Protein AF-A0A8J7RKN5-F1 (afdb_monomer_lite)

Structure (mmCIF, N/CA/C/O backbone):
data_AF-A0A8J7RKN5-F1
#
_entry.id   AF-A0A8J7RKN5-F1
#
loop_
_atom_site.group_PDB
_atom_site.id
_atom_site.type_symbol
_atom_site.label_atom_id
_atom_site.label_alt_id
_atom_site.label_comp_id
_atom_site.label_asym_id
_atom_site.label_entity_id
_atom_site.label_seq_id
_atom_site.pdbx_PDB_ins_code
_atom_site.Cartn_x
_atom_site.Cartn_y
_atom_site.Cartn_z
_atom_site.occupancy
_atom_site.B_iso_or_equiv
_atom_site.auth_seq_id
_atom_site.auth_comp_id
_atom_site.auth_as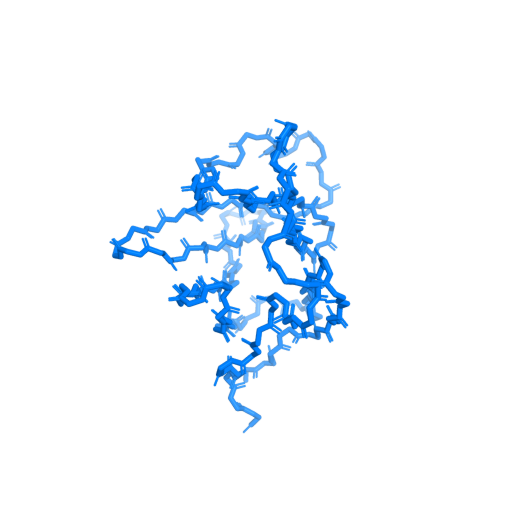ym_id
_atom_site.auth_atom_id
_atom_site.pdbx_PDB_model_num
ATOM 1 N N . MET A 1 1 ? 6.785 -14.386 -12.740 1.00 59.72 1 MET A N 1
ATOM 2 C CA . MET A 1 1 ? 6.418 -13.083 -12.143 1.00 59.72 1 MET A CA 1
ATOM 3 C C . MET A 1 1 ? 6.903 -13.120 -10.704 1.00 59.72 1 MET A C 1
ATOM 5 O O . MET A 1 1 ? 6.456 -14.001 -9.996 1.00 59.72 1 MET A O 1
ATOM 9 N N . HIS A 1 2 ? 7.849 -12.274 -10.278 1.00 63.09 2 HIS A N 1
ATOM 10 C CA . HIS A 1 2 ? 8.313 -12.317 -8.881 1.00 63.09 2 HIS A CA 1
ATOM 11 C C . HIS A 1 2 ? 7.385 -11.475 -7.992 1.00 63.09 2 HIS A C 1
ATOM 13 O O . HIS A 1 2 ? 7.213 -10.287 -8.291 1.00 63.09 2 HIS A O 1
ATOM 19 N N . PRO A 1 3 ? 6.765 -12.050 -6.943 1.00 67.81 3 PRO A N 1
ATOM 20 C CA . PRO A 1 3 ? 6.014 -11.265 -5.970 1.00 67.81 3 PRO A CA 1
ATOM 21 C C . PRO A 1 3 ? 6.955 -10.297 -5.231 1.00 67.81 3 PRO A C 1
ATOM 23 O O . PRO A 1 3 ? 8.158 -10.563 -5.144 1.00 67.81 3 PRO A O 1
ATOM 26 N N . PRO A 1 4 ? 6.449 -9.169 -4.697 1.00 81.12 4 PRO A N 1
ATOM 27 C CA . PRO A 1 4 ? 7.256 -8.351 -3.805 1.00 81.12 4 PRO A CA 1
ATOM 28 C C . PRO A 1 4 ? 7.662 -9.158 -2.572 1.00 81.12 4 PRO A C 1
ATOM 30 O O . PRO A 1 4 ? 6.857 -9.906 -2.005 1.00 81.12 4 PRO A O 1
ATOM 33 N N . GLU A 1 5 ? 8.885 -8.934 -2.104 1.00 87.44 5 GLU A N 1
ATOM 34 C CA . GLU A 1 5 ? 9.225 -9.272 -0.729 1.00 87.44 5 GLU A CA 1
ATOM 35 C C . GLU A 1 5 ? 8.331 -8.461 0.207 1.00 87.44 5 GLU A C 1
ATOM 37 O O . GLU A 1 5 ? 8.031 -7.291 -0.061 1.00 87.44 5 GLU A O 1
ATOM 42 N N . HIS A 1 6 ? 7.892 -9.085 1.298 1.00 89.25 6 HIS A N 1
ATOM 43 C CA . HIS A 1 6 ? 7.023 -8.428 2.258 1.00 89.25 6 HIS A CA 1
ATOM 44 C C . HIS A 1 6 ? 7.454 -8.680 3.700 1.00 89.25 6 HIS A C 1
ATOM 46 O O . HIS A 1 6 ? 7.833 -9.784 4.077 1.00 89.25 6 HIS A O 1
ATOM 52 N N . GLU A 1 7 ? 7.349 -7.633 4.513 1.00 90.88 7 GLU A N 1
ATOM 53 C CA . GLU A 1 7 ? 7.568 -7.667 5.959 1.00 90.88 7 GLU A CA 1
ATOM 54 C C . GLU A 1 7 ? 6.300 -7.155 6.642 1.00 90.88 7 GLU A C 1
ATOM 56 O O . GLU A 1 7 ? 5.797 -6.080 6.298 1.00 90.88 7 GLU A O 1
ATOM 61 N N . ILE A 1 8 ? 5.781 -7.915 7.608 1.00 88.00 8 ILE A N 1
ATOM 62 C CA . ILE A 1 8 ? 4.593 -7.543 8.383 1.00 88.00 8 ILE A CA 1
ATOM 63 C C . ILE A 1 8 ? 4.963 -7.420 9.854 1.00 88.00 8 ILE A C 1
ATOM 65 O O . ILE A 1 8 ? 5.462 -8.362 10.468 1.00 88.00 8 ILE A O 1
ATOM 69 N N . THR A 1 9 ? 4.645 -6.265 10.428 1.00 85.94 9 THR A N 1
ATOM 70 C CA . THR A 1 9 ? 4.587 -6.047 11.875 1.00 85.94 9 THR A CA 1
ATOM 71 C C . THR A 1 9 ? 3.130 -5.849 12.302 1.00 85.94 9 THR A C 1
ATOM 73 O O . THR A 1 9 ? 2.198 -5.947 11.501 1.00 85.94 9 THR A O 1
ATOM 76 N N . LYS A 1 10 ? 2.901 -5.560 13.589 1.00 82.19 10 LYS A N 1
ATOM 77 C CA . LYS A 1 10 ? 1.555 -5.290 14.121 1.00 82.19 10 LYS A CA 1
ATOM 78 C C . LYS A 1 10 ? 0.856 -4.125 13.402 1.00 82.19 10 LYS A C 1
ATOM 80 O O . LYS A 1 10 ? -0.361 -4.149 13.241 1.00 82.19 10 LYS A O 1
ATOM 85 N N . ASP A 1 11 ? 1.624 -3.120 13.003 1.00 87.00 11 ASP A N 1
ATOM 86 C CA . ASP A 1 11 ? 1.180 -1.795 12.569 1.00 87.00 11 ASP A CA 1
ATOM 87 C C . ASP A 1 11 ? 1.661 -1.408 11.164 1.00 87.00 11 ASP A C 1
ATOM 89 O O . ASP A 1 11 ? 1.234 -0.385 10.629 1.00 87.00 11 ASP A O 1
ATOM 93 N N . LYS A 1 12 ? 2.514 -2.220 10.536 1.00 90.75 12 LYS A N 1
ATOM 94 C CA . LYS A 1 12 ? 3.150 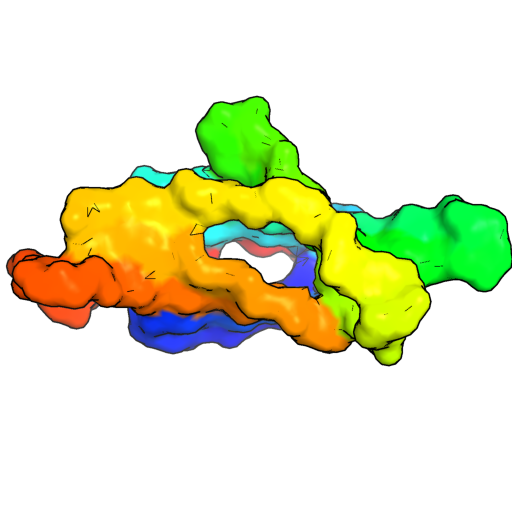-1.899 9.257 1.00 90.75 12 LYS A CA 1
ATOM 95 C C . LYS A 1 12 ? 3.185 -3.119 8.338 1.00 90.75 12 LYS A C 1
ATOM 97 O O . LYS A 1 12 ? 3.478 -4.230 8.769 1.00 90.75 12 LYS A O 1
ATOM 102 N N . LEU A 1 13 ? 2.959 -2.875 7.053 1.00 93.25 13 LEU A N 1
ATOM 103 C CA . LEU A 1 13 ? 3.256 -3.787 5.952 1.00 93.25 13 LEU A CA 1
ATOM 104 C C . LEU A 1 13 ? 4.225 -3.079 5.001 1.00 93.25 13 LEU A C 1
ATOM 106 O O . LEU A 1 13 ? 3.924 -1.997 4.495 1.00 93.25 13 LEU A O 1
ATOM 110 N N . VAL A 1 14 ? 5.385 -3.679 4.759 1.00 92.50 14 VAL A N 1
ATOM 111 C CA . VAL A 1 14 ? 6.365 -3.192 3.782 1.00 92.50 14 VAL A CA 1
ATOM 112 C C . VAL A 1 14 ? 6.340 -4.116 2.580 1.00 92.50 14 VAL A C 1
ATOM 114 O O . VAL A 1 14 ? 6.404 -5.327 2.754 1.00 92.50 14 VAL A O 1
ATOM 117 N N . LEU A 1 15 ? 6.255 -3.544 1.382 1.00 91.00 15 LEU A N 1
ATOM 118 C CA . LEU A 1 15 ? 6.400 -4.247 0.110 1.00 91.00 15 LEU A CA 1
ATOM 119 C C . LEU A 1 15 ? 7.649 -3.731 -0.599 1.00 91.00 15 LEU A C 1
ATOM 121 O O . LEU A 1 15 ? 7.793 -2.517 -0.761 1.00 91.00 15 LEU A O 1
ATOM 125 N N . THR A 1 16 ? 8.518 -4.639 -1.036 1.00 88.75 16 THR A N 1
ATOM 126 C CA . THR A 1 16 ? 9.768 -4.320 -1.735 1.00 88.75 16 THR A CA 1
ATOM 127 C C . THR A 1 16 ? 9.850 -5.101 -3.039 1.00 88.75 16 THR A C 1
ATOM 129 O O . THR A 1 16 ? 9.696 -6.320 -3.060 1.00 88.75 16 THR A O 1
ATOM 132 N N . TRP A 1 17 ? 10.109 -4.398 -4.140 1.00 84.69 17 TRP A N 1
ATOM 133 C CA . TRP A 1 17 ? 10.219 -4.995 -5.468 1.00 84.69 17 TRP A CA 1
ATOM 134 C C . TRP A 1 17 ? 11.675 -5.099 -5.910 1.00 84.69 17 TRP A C 1
ATOM 136 O O . TRP A 1 17 ? 12.395 -4.101 -5.995 1.00 84.69 17 TRP A O 1
ATOM 146 N N . HIS A 1 18 ? 12.086 -6.313 -6.271 1.00 76.88 18 HIS A N 1
ATOM 147 C CA . HIS A 1 18 ? 13.418 -6.600 -6.798 1.00 76.88 18 HIS A CA 1
ATOM 148 C C . HIS A 1 18 ? 13.346 -6.878 -8.300 1.00 76.88 18 HIS A C 1
ATOM 150 O O . HIS A 1 18 ? 12.439 -7.552 -8.778 1.00 76.88 18 HIS A O 1
ATOM 156 N N . GLY A 1 19 ? 14.303 -6.341 -9.062 1.00 65.06 19 GLY A N 1
ATOM 157 C CA . GLY A 1 19 ? 14.404 -6.560 -10.510 1.00 65.06 19 GLY A CA 1
ATOM 158 C C . GLY A 1 19 ? 14.361 -5.293 -11.368 1.00 65.06 19 GLY A C 1
ATOM 159 O O . GLY A 1 19 ? 14.214 -4.168 -10.876 1.00 65.06 19 GLY A O 1
ATOM 160 N N . LYS A 1 20 ? 14.563 -5.489 -12.675 1.00 57.06 20 LYS A N 1
ATOM 161 C CA . LYS A 1 20 ? 14.394 -4.491 -13.738 1.00 57.06 20 LYS A CA 1
ATOM 162 C C . LYS A 1 20 ? 13.201 -4.920 -14.596 1.00 57.06 20 LYS A C 1
ATOM 164 O O . LYS A 1 20 ? 13.114 -6.090 -14.949 1.00 57.06 20 LYS A O 1
ATOM 169 N N . GLY A 1 21 ? 12.337 -3.983 -14.970 1.00 56.16 21 GLY A N 1
ATOM 170 C CA . GLY A 1 21 ? 11.492 -4.161 -16.153 1.00 56.16 21 GLY A CA 1
ATOM 171 C C . GLY A 1 21 ? 10.140 -4.824 -15.925 1.00 56.16 21 GLY A C 1
ATOM 172 O O . GLY A 1 21 ? 9.150 -4.120 -15.920 1.00 56.16 21 GLY A O 1
ATOM 173 N N . ASP A 1 22 ? 10.028 -6.143 -15.787 1.00 49.66 22 ASP A N 1
ATOM 174 C CA . ASP A 1 22 ? 8.942 -6.772 -16.570 1.00 49.66 22 ASP A CA 1
ATOM 175 C C . ASP A 1 22 ? 7.896 -7.609 -15.829 1.00 49.66 22 ASP A C 1
ATOM 177 O O . ASP A 1 22 ? 7.340 -8.532 -16.414 1.00 49.66 22 ASP A O 1
ATOM 181 N N . ASN A 1 23 ? 7.554 -7.328 -14.570 1.00 55.06 23 ASN A N 1
ATOM 182 C CA . ASN A 1 23 ? 6.516 -8.131 -13.913 1.00 55.06 23 ASN A CA 1
ATOM 183 C C . ASN A 1 23 ? 5.498 -7.298 -13.135 1.00 55.06 23 ASN A C 1
ATOM 185 O O . ASN A 1 23 ? 5.808 -6.723 -12.091 1.00 55.06 23 ASN A O 1
ATOM 189 N N . LEU A 1 24 ? 4.266 -7.293 -13.664 1.00 59.84 24 LEU A N 1
ATOM 190 C CA . LEU A 1 24 ? 3.050 -6.813 -13.013 1.00 59.84 24 LEU A CA 1
ATOM 191 C C . LEU A 1 24 ? 2.761 -7.663 -11.771 1.00 59.84 24 LEU A C 1
ATOM 193 O O . LEU A 1 24 ? 1.940 -8.568 -11.827 1.00 59.84 24 LEU A O 1
ATOM 197 N N . SER A 1 25 ? 3.480 -7.446 -10.672 1.00 71.12 25 SER A N 1
ATOM 198 C CA . SER A 1 25 ? 3.205 -8.191 -9.446 1.00 71.12 25 SER A CA 1
ATOM 199 C C . SER A 1 25 ? 1.975 -7.611 -8.762 1.00 71.12 25 SER A C 1
ATOM 201 O O . SER A 1 25 ? 1.904 -6.419 -8.456 1.00 71.12 25 SER A O 1
ATOM 203 N N . ASP A 1 26 ? 1.000 -8.478 -8.535 1.00 82.19 26 ASP A N 1
ATOM 204 C CA . ASP A 1 26 ? -0.132 -8.191 -7.672 1.00 82.19 26 ASP A CA 1
ATOM 205 C C . ASP A 1 26 ? 0.232 -8.561 -6.225 1.00 82.19 26 ASP A C 1
ATOM 207 O O . ASP A 1 26 ? 1.142 -9.335 -5.966 1.00 82.19 26 ASP A O 1
ATOM 211 N N . PHE A 1 27 ? -0.446 -7.996 -5.242 1.00 89.44 27 PHE A N 1
ATOM 212 C CA . PHE A 1 27 ? -0.322 -8.377 -3.841 1.00 89.44 27 PHE A CA 1
ATOM 213 C C . PHE A 1 27 ? -1.637 -8.038 -3.162 1.00 89.44 27 PHE A C 1
ATOM 215 O O . PHE A 1 27 ? -2.105 -6.905 -3.258 1.00 89.44 27 PHE A O 1
ATOM 222 N N . ILE A 1 28 ? -2.271 -9.005 -2.506 1.00 91.94 28 ILE A N 1
ATOM 223 C CA . ILE A 1 28 ? -3.574 -8.798 -1.871 1.00 91.94 28 ILE A CA 1
ATOM 224 C C . ILE A 1 28 ? -3.435 -9.027 -0.376 1.00 91.94 28 ILE A C 1
ATOM 226 O O . ILE A 1 28 ? -3.035 -10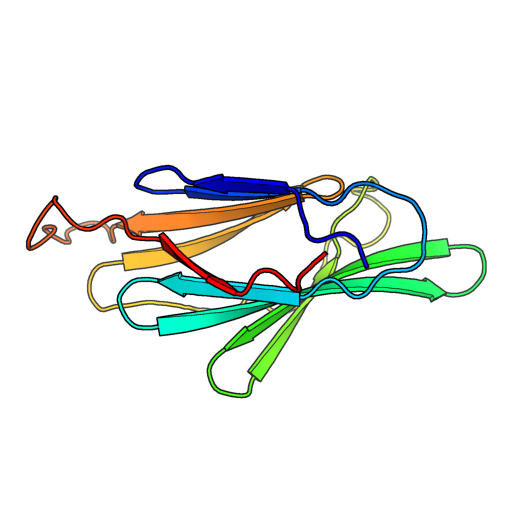.107 0.066 1.00 91.94 28 ILE A O 1
ATOM 230 N N . PHE A 1 29 ? -3.834 -8.023 0.398 1.00 92.50 29 PHE A N 1
ATOM 231 C CA . PHE A 1 29 ? -3.918 -8.114 1.846 1.00 92.50 29 PHE A CA 1
ATOM 232 C C . PHE A 1 29 ? -5.296 -7.697 2.350 1.00 92.50 29 PHE A C 1
ATOM 234 O O . PHE A 1 29 ? -6.023 -6.925 1.724 1.00 92.50 29 PHE A O 1
ATOM 241 N N . GLU A 1 30 ? -5.648 -8.221 3.513 1.00 92.25 30 GLU A N 1
ATOM 242 C CA . GLU A 1 30 ? -6.762 -7.762 4.315 1.00 92.25 30 GLU A CA 1
ATOM 243 C C . GLU A 1 30 ? -6.244 -6.812 5.396 1.00 92.25 30 GLU A C 1
ATOM 245 O O . GLU A 1 30 ? -5.264 -7.109 6.081 1.00 92.25 30 GLU A O 1
ATOM 250 N N . TRP A 1 31 ? -6.923 -5.679 5.557 1.00 92.62 31 TRP A N 1
ATOM 251 C CA . TRP A 1 31 ? -6.727 -4.750 6.659 1.00 92.62 31 TRP A CA 1
ATOM 252 C C . TRP A 1 31 ? -8.049 -4.463 7.361 1.00 92.62 31 TRP A C 1
ATOM 254 O O . TRP A 1 31 ? -8.954 -3.867 6.772 1.00 92.62 31 TRP A O 1
ATOM 264 N N . ARG A 1 32 ? -8.175 -4.887 8.626 1.00 88.50 32 ARG A N 1
ATOM 265 C CA . ARG A 1 32 ? -9.377 -4.678 9.464 1.00 88.50 32 ARG A CA 1
ATOM 266 C C . ARG A 1 32 ? -10.687 -5.036 8.732 1.00 88.50 32 ARG A C 1
ATOM 268 O O . ARG A 1 32 ? -11.627 -4.236 8.701 1.00 88.50 32 ARG A O 1
ATOM 275 N N . GLY A 1 33 ? -10.723 -6.212 8.095 1.00 88.06 33 GLY A N 1
ATOM 276 C CA . GLY A 1 33 ? -11.868 -6.703 7.317 1.00 88.06 33 GLY A CA 1
ATOM 277 C C . GLY A 1 33 ? -12.048 -6.053 5.939 1.00 88.06 33 GLY A C 1
ATOM 278 O O . GLY A 1 33 ? -13.103 -6.194 5.322 1.00 88.06 33 GLY A O 1
ATOM 279 N N . LYS A 1 34 ? -11.064 -5.290 5.449 1.00 90.44 34 LYS A N 1
ATOM 280 C CA . LYS A 1 34 ? -11.076 -4.679 4.113 1.00 90.44 34 LYS A CA 1
ATOM 281 C C . LYS A 1 34 ? -10.027 -5.329 3.226 1.00 90.44 34 LYS A C 1
ATOM 283 O O . LYS A 1 34 ? -8.849 -5.281 3.551 1.00 90.44 34 LYS A O 1
ATOM 288 N N . LEU A 1 35 ? -10.445 -5.859 2.082 1.00 92.50 35 LEU A N 1
ATOM 289 C CA . LEU A 1 35 ? -9.531 -6.375 1.066 1.00 92.50 35 LEU A CA 1
ATOM 290 C C . LEU A 1 35 ? -8.957 -5.239 0.221 1.00 92.50 35 LEU A C 1
ATOM 292 O O . LEU A 1 35 ? -9.696 -4.379 -0.267 1.00 92.50 35 LEU A O 1
ATOM 296 N N . ILE A 1 36 ? -7.638 -5.248 0.061 1.00 94.25 36 ILE A N 1
ATOM 297 C CA . ILE A 1 36 ? -6.873 -4.247 -0.673 1.00 94.25 36 ILE A CA 1
ATOM 298 C C . ILE A 1 36 ? -5.907 -4.988 -1.592 1.00 94.25 36 ILE A C 1
ATOM 300 O O . ILE A 1 36 ? -5.166 -5.865 -1.153 1.00 94.25 36 ILE A O 1
ATOM 304 N N . GLN A 1 37 ? -5.920 -4.623 -2.871 1.00 92.56 37 GLN A N 1
ATOM 305 C CA . GLN A 1 37 ? -4.980 -5.137 -3.859 1.00 92.56 37 GLN A CA 1
ATOM 306 C C . GLN A 1 37 ? -3.971 -4.045 -4.201 1.00 92.56 37 GLN A C 1
ATOM 308 O O . GLN A 1 37 ? -4.329 -2.892 -4.425 1.00 92.56 37 GLN A O 1
ATOM 313 N N . VAL A 1 38 ? -2.705 -4.418 -4.249 1.00 91.50 38 VAL A N 1
ATOM 314 C CA . VAL A 1 38 ? -1.583 -3.583 -4.654 1.00 91.50 38 VAL A CA 1
ATOM 315 C C . VAL A 1 38 ? -1.020 -4.191 -5.921 1.00 91.50 38 VAL A C 1
ATOM 317 O O . VAL A 1 38 ? -0.781 -5.390 -5.970 1.00 91.50 38 VAL A O 1
ATOM 320 N N . LYS A 1 39 ? -0.836 -3.379 -6.952 1.00 88.19 39 LYS A N 1
ATOM 321 C CA . LYS A 1 39 ? -0.214 -3.787 -8.207 1.00 88.19 39 LYS A CA 1
ATOM 322 C C . LYS A 1 39 ? 1.029 -2.965 -8.428 1.00 88.19 39 LYS A C 1
ATOM 324 O O . LYS A 1 39 ? 0.991 -1.753 -8.238 1.00 88.19 39 LYS A O 1
ATOM 329 N N . TYR A 1 40 ? 2.092 -3.597 -8.874 1.00 86.50 40 TYR A N 1
ATOM 330 C CA . TYR A 1 40 ? 3.280 -2.914 -9.348 1.00 86.50 40 TYR A CA 1
ATOM 331 C C . TYR A 1 40 ? 3.330 -2.958 -10.866 1.00 86.50 40 TYR A C 1
ATOM 333 O O . TYR A 1 40 ? 2.921 -3.943 -11.466 1.00 86.50 40 TYR A O 1
ATOM 341 N N . GLY A 1 41 ? 3.831 -1.905 -11.497 1.00 81.06 41 GLY A N 1
ATOM 342 C CA . GLY A 1 41 ? 4.023 -1.870 -12.938 1.00 81.06 41 GLY A CA 1
ATOM 343 C C . GLY A 1 41 ? 5.130 -0.909 -13.328 1.00 81.06 41 GLY A C 1
ATOM 344 O O . GLY A 1 41 ? 5.308 0.137 -12.702 1.00 81.06 41 GLY A O 1
ATOM 345 N N . VAL A 1 42 ? 5.856 -1.255 -14.385 1.00 79.56 42 VAL A N 1
ATOM 346 C CA . VAL A 1 42 ? 6.881 -0.401 -14.983 1.00 79.56 42 VAL A CA 1
ATOM 347 C C . VAL A 1 42 ? 6.350 0.102 -16.315 1.00 79.56 42 VAL A C 1
ATOM 349 O O . VAL A 1 42 ? 6.012 -0.683 -17.194 1.00 79.56 42 VAL A O 1
ATOM 352 N N . ASN A 1 43 ? 6.278 1.420 -16.462 1.00 71.81 43 ASN A N 1
ATOM 353 C CA . ASN A 1 43 ? 5.906 2.063 -17.713 1.00 71.81 43 ASN A CA 1
ATOM 354 C C . ASN A 1 43 ? 7.157 2.672 -18.344 1.00 71.81 43 ASN A C 1
ATOM 356 O O . ASN A 1 43 ? 7.758 3.597 -17.790 1.00 71.81 43 ASN A O 1
ATOM 360 N N . ALA A 1 44 ? 7.551 2.158 -19.507 1.00 67.56 44 ALA A N 1
ATOM 361 C CA . ALA A 1 44 ? 8.564 2.787 -20.341 1.00 67.56 44 ALA A CA 1
ATOM 362 C C . ALA A 1 44 ? 7.903 3.909 -21.159 1.00 67.56 44 ALA A C 1
ATOM 364 O O . ALA A 1 44 ? 7.101 3.650 -22.053 1.00 67.56 44 ALA A O 1
ATOM 365 N N . LEU A 1 45 ? 8.220 5.163 -20.837 1.00 62.69 45 LEU A N 1
ATOM 366 C CA . LEU A 1 45 ? 7.796 6.339 -21.596 1.00 62.69 45 LEU A CA 1
ATOM 367 C C . LEU A 1 45 ? 9.045 6.979 -22.203 1.00 62.69 45 LEU A C 1
ATOM 369 O O . LEU A 1 45 ? 9.809 7.660 -21.515 1.00 62.69 45 LEU A O 1
ATOM 373 N N . TYR A 1 46 ? 9.263 6.750 -23.502 1.00 57.62 46 TYR A N 1
ATOM 374 C CA . TYR A 1 46 ? 10.483 7.164 -24.208 1.00 57.62 46 TYR A CA 1
ATOM 375 C C . TYR A 1 46 ? 11.751 6.757 -23.423 1.00 57.62 46 TYR A C 1
ATOM 377 O O . TYR A 1 46 ? 11.806 5.673 -22.851 1.00 57.62 46 TYR A O 1
ATOM 385 N N . LYS A 1 47 ? 12.792 7.594 -23.383 1.00 57.44 47 LYS A N 1
ATOM 386 C CA . LYS A 1 47 ? 14.077 7.326 -22.712 1.00 57.44 47 LYS A CA 1
ATOM 387 C C . LYS A 1 47 ? 13.985 7.270 -21.168 1.00 57.44 47 LYS A C 1
ATOM 389 O O . LYS A 1 47 ? 15.012 7.401 -20.509 1.00 57.44 47 LYS A O 1
ATOM 394 N N . SER A 1 48 ? 12.789 7.127 -20.588 1.00 65.31 48 SER A N 1
ATOM 395 C CA . SER A 1 48 ? 12.551 7.080 -19.144 1.00 65.31 48 SER A CA 1
ATOM 396 C C . SER A 1 48 ? 11.687 5.881 -18.755 1.00 65.31 48 SER A C 1
ATOM 398 O O . SER A 1 48 ? 10.691 5.560 -19.401 1.00 65.31 48 SER A O 1
ATOM 400 N N . THR A 1 49 ? 12.052 5.232 -17.655 1.00 71.62 49 THR A N 1
ATOM 401 C CA . THR A 1 49 ? 11.259 4.181 -17.013 1.00 71.62 49 THR A CA 1
ATOM 402 C C . THR A 1 49 ? 10.633 4.739 -15.747 1.00 71.62 49 THR A C 1
ATOM 404 O O . THR A 1 49 ? 11.352 5.204 -14.862 1.00 71.62 49 THR A O 1
ATOM 407 N N . THR A 1 50 ? 9.307 4.672 -15.647 1.00 76.25 50 THR A N 1
ATOM 408 C CA . THR A 1 50 ? 8.570 5.049 -14.437 1.00 76.25 50 THR A CA 1
ATOM 409 C C . THR A 1 50 ? 8.035 3.798 -13.761 1.00 76.25 50 THR A C 1
ATOM 411 O O . THR A 1 50 ? 7.249 3.056 -14.346 1.00 76.25 50 THR A O 1
ATOM 414 N N . GLU A 1 51 ? 8.449 3.572 -12.522 1.00 80.94 51 GLU A N 1
ATOM 415 C CA . GLU A 1 51 ? 7.930 2.501 -11.678 1.00 80.94 51 GLU A CA 1
ATOM 416 C C . GLU A 1 51 ? 6.700 3.030 -10.925 1.00 80.94 51 GLU A C 1
ATOM 418 O O . GLU A 1 51 ? 6.718 4.122 -10.352 1.00 80.94 51 GLU A O 1
ATOM 423 N N . THR A 1 52 ? 5.599 2.287 -10.970 1.00 83.62 52 THR A N 1
ATOM 424 C CA . THR A 1 52 ? 4.302 2.695 -10.424 1.00 83.62 52 THR A CA 1
ATOM 425 C C . THR A 1 52 ? 3.701 1.612 -9.554 1.00 83.62 52 THR A C 1
ATOM 427 O O . THR A 1 52 ? 3.823 0.422 -9.826 1.00 83.62 52 THR A O 1
ATOM 430 N N . VAL A 1 53 ? 3.008 2.054 -8.517 1.00 86.94 53 VAL A N 1
ATOM 431 C CA . VAL A 1 53 ? 2.158 1.243 -7.664 1.00 86.94 53 VAL A CA 1
ATOM 432 C C . VAL A 1 53 ? 0.722 1.686 -7.875 1.00 86.94 53 VAL A C 1
ATOM 434 O O . VAL A 1 53 ? 0.420 2.874 -7.838 1.00 86.94 53 VAL A O 1
ATOM 437 N N . THR A 1 54 ? -0.178 0.731 -8.066 1.00 88.62 54 THR A N 1
ATOM 438 C CA . THR A 1 54 ? -1.619 0.953 -8.125 1.00 88.62 54 THR A CA 1
ATOM 439 C C . THR A 1 54 ? -2.288 0.245 -6.965 1.00 88.62 54 THR A C 1
ATOM 441 O O . THR A 1 54 ? -2.215 -0.974 -6.854 1.00 88.62 54 THR A O 1
ATOM 444 N N . ILE A 1 55 ? -2.981 0.997 -6.118 1.00 91.31 55 ILE A N 1
ATOM 445 C CA . ILE A 1 55 ? -3.833 0.437 -5.072 1.00 91.31 55 ILE A CA 1
ATOM 446 C C . ILE A 1 55 ? -5.251 0.330 -5.616 1.00 91.31 55 ILE A C 1
ATOM 448 O O . ILE A 1 55 ? -5.821 1.321 -6.067 1.00 91.31 55 ILE A O 1
ATOM 452 N N . VAL A 1 56 ? -5.830 -0.862 -5.553 1.00 91.56 56 VAL A N 1
ATOM 453 C CA . VAL A 1 56 ? -7.217 -1.135 -5.920 1.00 91.56 56 VAL A CA 1
ATOM 454 C C . VAL A 1 56 ? -8.021 -1.388 -4.648 1.00 91.56 56 VAL A C 1
ATOM 456 O O . VAL A 1 56 ? -7.735 -2.305 -3.876 1.00 91.56 56 VAL A O 1
ATOM 459 N N . PHE A 1 57 ? -9.039 -0.559 -4.424 1.00 92.38 57 PHE A N 1
ATOM 460 C CA . PHE A 1 57 ? -9.936 -0.652 -3.274 1.00 92.38 57 PHE A CA 1
ATOM 461 C C . PHE A 1 57 ? -11.346 -0.201 -3.665 1.00 92.38 57 PHE A C 1
ATOM 463 O O . PHE A 1 57 ? -11.517 0.871 -4.244 1.00 92.38 57 PHE A O 1
ATOM 470 N N . ARG A 1 58 ? -12.374 -1.003 -3.340 1.00 88.88 58 ARG A N 1
ATOM 471 C CA . ARG A 1 58 ? -13.791 -0.724 -3.673 1.00 88.88 58 ARG A CA 1
ATOM 472 C C . ARG A 1 58 ? -14.002 -0.341 -5.148 1.00 88.88 58 ARG A C 1
ATOM 474 O O . ARG A 1 58 ? -14.661 0.654 -5.443 1.00 88.88 58 ARG A O 1
ATOM 481 N N . ASN A 1 59 ? -13.415 -1.118 -6.060 1.00 85.31 59 ASN A N 1
ATOM 482 C CA . ASN A 1 59 ? -13.475 -0.911 -7.515 1.00 85.31 59 ASN A CA 1
ATOM 483 C C . ASN A 1 59 ? -12.900 0.434 -8.000 1.00 85.31 59 ASN A C 1
ATOM 485 O O . ASN A 1 59 ? -13.200 0.871 -9.108 1.00 85.31 59 ASN A O 1
ATOM 489 N N . LYS A 1 60 ? -12.075 1.099 -7.185 1.00 89.38 60 LYS A N 1
ATOM 490 C CA . LYS A 1 60 ? -11.328 2.298 -7.569 1.00 89.38 60 LYS A CA 1
ATOM 491 C C . LYS A 1 60 ? -9.837 2.003 -7.559 1.00 89.38 60 LYS A C 1
ATOM 493 O O . LYS A 1 60 ? -9.351 1.332 -6.649 1.00 89.38 60 LYS A O 1
ATOM 498 N N . SER A 1 61 ? -9.140 2.541 -8.554 1.00 89.62 61 SER A N 1
ATOM 499 C CA . SER A 1 61 ? -7.694 2.412 -8.717 1.00 89.62 61 SER A CA 1
ATOM 500 C C . SER A 1 61 ? -7.006 3.734 -8.402 1.00 89.62 61 SER A C 1
ATOM 502 O O . SER A 1 61 ? -7.439 4.795 -8.850 1.00 89.62 61 SER A O 1
ATOM 504 N N . TYR A 1 62 ? -5.926 3.651 -7.636 1.00 88.94 62 TYR A N 1
ATOM 505 C CA . TYR A 1 62 ? -5.158 4.780 -7.135 1.00 88.94 62 TYR A CA 1
ATOM 506 C C . TYR A 1 62 ? -3.686 4.537 -7.454 1.00 88.94 62 TYR A C 1
ATOM 508 O O . TYR A 1 62 ? -3.033 3.742 -6.780 1.00 88.94 62 TYR A O 1
ATOM 516 N N . SER A 1 63 ? -3.183 5.172 -8.511 1.00 86.06 63 SER A N 1
ATOM 517 C CA . SER A 1 63 ? -1.828 4.933 -9.014 1.00 86.06 63 SER A CA 1
ATOM 518 C C . SER A 1 63 ? -0.879 6.048 -8.616 1.00 86.06 63 SER A C 1
ATOM 520 O O . SER A 1 63 ? -1.169 7.221 -8.839 1.00 86.06 63 SER A O 1
ATOM 522 N N . PHE A 1 64 ? 0.275 5.683 -8.077 1.00 82.50 64 PHE A N 1
ATOM 523 C CA . PHE A 1 64 ? 1.347 6.602 -7.741 1.00 82.50 64 PHE A CA 1
ATOM 524 C C . PHE A 1 64 ? 2.706 5.960 -8.041 1.00 82.50 64 PHE A C 1
ATOM 526 O O . PHE A 1 64 ? 2.884 4.755 -7.925 1.00 82.50 64 PHE A O 1
ATOM 533 N N . GLY A 1 65 ? 3.673 6.757 -8.469 1.00 79.44 65 GLY A N 1
ATOM 534 C CA . GLY A 1 65 ? 5.033 6.321 -8.737 1.00 79.44 65 GLY A CA 1
ATOM 535 C C . GLY A 1 65 ? 5.856 6.106 -7.479 1.00 79.44 65 GLY A C 1
ATOM 536 O O . GLY A 1 65 ? 5.635 6.740 -6.446 1.00 79.44 65 GLY A O 1
ATOM 537 N N . ILE A 1 66 ? 6.825 5.209 -7.609 1.00 76.88 66 ILE A N 1
ATOM 538 C CA . ILE A 1 66 ? 7.849 4.885 -6.617 1.00 76.88 66 ILE A CA 1
ATOM 539 C C . ILE A 1 66 ? 9.205 4.959 -7.340 1.00 76.88 66 ILE A C 1
ATOM 541 O O . ILE A 1 66 ? 9.287 4.532 -8.484 1.00 76.88 66 ILE A O 1
ATOM 545 N N . GLY A 1 67 ? 10.263 5.571 -6.784 1.00 66.56 67 GLY A N 1
ATOM 546 C CA . GLY A 1 67 ? 11.518 5.704 -7.553 1.00 66.56 67 GLY A CA 1
ATOM 547 C C . GLY A 1 67 ? 12.546 6.748 -7.097 1.00 66.56 67 GLY A C 1
ATOM 548 O O . GLY A 1 67 ? 12.335 7.497 -6.150 1.00 66.56 67 GLY A O 1
ATOM 549 N N . ARG A 1 68 ? 13.698 6.763 -7.792 1.00 53.06 68 ARG A N 1
ATOM 550 C CA . ARG A 1 68 ? 14.974 7.415 -7.404 1.00 53.06 68 ARG A CA 1
ATOM 551 C C . ARG A 1 68 ? 15.078 8.935 -7.601 1.00 53.06 68 ARG A C 1
ATOM 553 O O . ARG A 1 68 ? 16.126 9.487 -7.280 1.00 53.06 68 ARG A O 1
ATOM 560 N N . SER A 1 69 ? 14.070 9.629 -8.125 1.00 47.41 69 SER A N 1
ATOM 561 C CA . SER A 1 69 ? 14.182 11.071 -8.390 1.00 47.41 69 SER A CA 1
ATOM 562 C C . SER A 1 69 ? 13.079 11.881 -7.709 1.00 47.41 69 SER A C 1
ATOM 564 O O . SER A 1 69 ? 11.919 11.884 -8.112 1.00 47.41 69 SER A O 1
ATOM 566 N N . SER A 1 70 ? 13.482 12.673 -6.715 1.00 41.62 70 SER A N 1
ATOM 567 C CA . SER A 1 70 ? 12.701 13.796 -6.179 1.00 41.62 70 SER A CA 1
ATOM 568 C C . SER A 1 70 ? 12.385 14.858 -7.248 1.00 41.62 70 SER A C 1
ATOM 570 O O . SER A 1 70 ? 11.427 15.609 -7.100 1.00 41.62 70 SER A O 1
ATOM 572 N N . ALA A 1 71 ? 13.148 14.886 -8.350 1.00 41.78 71 ALA A N 1
ATOM 573 C CA . ALA A 1 71 ? 13.032 15.858 -9.440 1.00 41.78 71 ALA A CA 1
ATOM 574 C C . ALA A 1 71 ? 12.254 15.366 -10.683 1.00 41.78 71 ALA A C 1
ATOM 576 O O . ALA A 1 71 ? 12.058 16.137 -11.616 1.00 41.78 71 ALA A O 1
ATOM 577 N N . GLY A 1 72 ? 11.814 14.101 -10.726 1.00 40.31 72 GLY A N 1
ATOM 578 C CA . GLY A 1 72 ? 11.245 13.475 -11.931 1.00 40.31 72 GLY A CA 1
ATOM 579 C C . GLY A 1 72 ? 9.815 12.965 -11.797 1.00 40.31 72 GLY A C 1
ATOM 580 O O . GLY A 1 72 ? 9.407 12.130 -12.597 1.00 40.31 72 GLY A O 1
ATOM 581 N N . GLY A 1 73 ? 9.057 13.436 -10.804 1.00 38.03 73 GLY A N 1
ATOM 582 C CA . GLY A 1 73 ? 7.628 13.123 -10.751 1.00 38.03 73 GLY A CA 1
ATOM 583 C C . GLY A 1 73 ? 7.004 12.990 -9.375 1.00 38.03 73 GLY A C 1
ATOM 584 O O . GLY A 1 73 ? 5.996 12.319 -9.267 1.00 38.03 73 GLY A O 1
ATOM 585 N N . GLY A 1 74 ? 7.510 13.635 -8.323 1.00 41.53 74 GLY A N 1
ATOM 586 C CA . GLY A 1 74 ? 6.878 13.645 -6.992 1.00 41.53 74 GLY A CA 1
ATOM 587 C C . GLY A 1 74 ? 5.527 14.382 -6.899 1.00 41.53 74 GLY A C 1
ATOM 588 O O . GLY A 1 74 ? 5.279 15.086 -5.929 1.00 41.53 74 GLY A O 1
ATOM 589 N N . ARG A 1 75 ? 4.644 14.255 -7.890 1.00 53.12 75 ARG A N 1
ATOM 590 C CA . ARG A 1 75 ? 3.198 14.476 -7.747 1.00 53.12 75 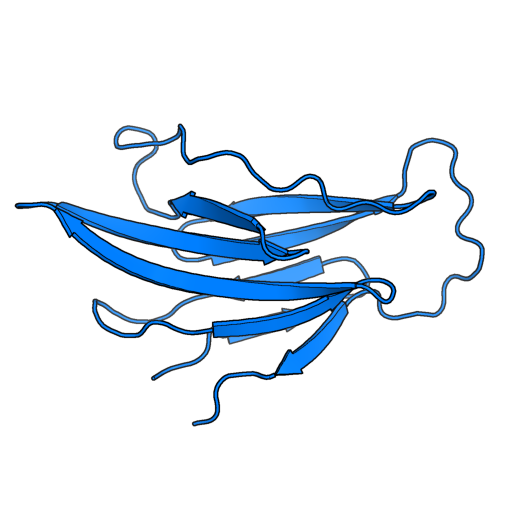ARG A CA 1
ATOM 591 C C . ARG A 1 75 ? 2.486 13.261 -8.323 1.00 53.12 75 ARG A C 1
ATOM 593 O O . ARG A 1 75 ? 1.862 13.285 -9.377 1.00 53.12 75 ARG A O 1
ATOM 600 N N . PHE A 1 76 ? 2.667 12.158 -7.618 1.00 53.22 76 PHE A N 1
ATOM 601 C CA . PHE A 1 76 ? 2.181 10.858 -8.018 1.00 53.22 76 PHE A CA 1
ATOM 602 C C . PHE A 1 76 ? 0.803 10.592 -7.404 1.00 53.22 76 PHE A C 1
ATOM 604 O O . PHE A 1 76 ? 0.713 10.104 -6.284 1.00 53.22 76 PHE A O 1
ATOM 611 N N . GLY A 1 77 ? -0.238 10.929 -8.171 1.00 58.78 77 GLY A N 1
ATOM 612 C CA . GLY A 1 77 ? -1.615 10.445 -8.027 1.00 58.78 77 GLY A CA 1
ATOM 613 C C . GLY A 1 77 ? -2.347 10.727 -6.712 1.00 58.78 77 GLY A C 1
ATOM 614 O O . GLY A 1 77 ? -1.794 11.166 -5.709 1.00 58.78 77 GLY A O 1
ATOM 615 N N . ASN A 1 78 ? -3.653 10.462 -6.719 1.00 68.06 78 ASN A N 1
ATOM 616 C CA . ASN A 1 78 ? -4.442 10.472 -5.493 1.00 68.06 78 ASN A CA 1
ATOM 617 C C . ASN A 1 78 ? -4.142 9.184 -4.726 1.00 68.06 78 ASN A C 1
ATOM 619 O O . ASN A 1 78 ? -4.453 8.103 -5.219 1.00 68.06 78 ASN A O 1
ATOM 623 N N . GLN A 1 79 ? -3.569 9.282 -3.527 1.00 80.44 79 GLN A N 1
ATOM 624 C CA . GLN A 1 79 ? -3.542 8.147 -2.606 1.00 80.44 79 GLN A CA 1
ATOM 625 C C . GLN A 1 79 ? -4.974 7.836 -2.134 1.00 80.44 79 GLN A C 1
ATOM 627 O O . GLN A 1 79 ? -5.779 8.758 -1.947 1.00 80.44 79 GLN A O 1
ATOM 632 N N . PRO A 1 80 ? -5.332 6.559 -1.932 1.00 87.50 80 PRO A N 1
ATOM 633 C CA . PRO A 1 80 ? -6.654 6.224 -1.441 1.00 87.50 80 PRO A CA 1
ATOM 634 C C . PRO A 1 80 ? -6.798 6.617 0.025 1.00 87.50 80 PRO A C 1
ATOM 636 O O . PRO A 1 80 ? -5.949 6.310 0.859 1.00 87.50 80 PRO A O 1
ATOM 639 N N . ARG A 1 81 ? -7.942 7.207 0.369 1.00 90.00 81 ARG A N 1
ATOM 640 C CA . ARG A 1 81 ? -8.354 7.357 1.764 1.00 90.00 81 ARG A CA 1
ATOM 641 C C . ARG A 1 81 ? -9.034 6.068 2.222 1.00 90.00 81 ARG A C 1
ATOM 643 O O . ARG A 1 81 ? -10.219 5.860 1.955 1.00 90.00 81 ARG A O 1
ATOM 650 N N . ILE A 1 82 ? -8.278 5.194 2.884 1.00 92.31 82 ILE A N 1
ATOM 651 C CA . ILE A 1 82 ? -8.780 3.926 3.431 1.00 92.31 82 ILE A CA 1
ATOM 652 C C . ILE A 1 82 ? -8.814 4.025 4.953 1.00 92.31 82 ILE A C 1
ATOM 654 O O . ILE A 1 82 ? -7.784 4.177 5.605 1.00 92.31 82 ILE A O 1
ATOM 658 N N . GLU A 1 83 ? -10.016 3.964 5.525 1.00 93.00 83 GLU A N 1
ATOM 659 C CA . GLU A 1 83 ? -10.219 4.220 6.948 1.00 93.00 83 GLU A CA 1
ATOM 660 C C . GLU A 1 83 ? -11.340 3.385 7.576 1.00 93.00 83 GLU A C 1
ATOM 662 O O . GLU A 1 83 ? -12.254 2.887 6.910 1.00 93.00 83 GLU A O 1
ATOM 667 N N . THR A 1 84 ? -11.254 3.249 8.895 1.00 88.94 84 THR A N 1
ATOM 668 C CA . THR A 1 84 ? -12.323 2.813 9.794 1.00 88.94 84 THR A CA 1
ATOM 669 C C . THR A 1 84 ? -12.690 3.972 10.732 1.00 88.94 84 THR A C 1
ATOM 671 O O . THR A 1 84 ? -12.146 5.078 10.636 1.00 88.94 84 THR A O 1
ATOM 674 N N . SER A 1 85 ? -13.610 3.727 11.668 1.00 86.50 85 SER A N 1
ATOM 675 C CA . SER A 1 85 ? -13.963 4.701 12.708 1.00 86.50 85 SER A CA 1
ATOM 676 C C . SER A 1 85 ? -12.793 5.043 13.636 1.00 86.50 85 SER A C 1
ATOM 678 O O . SER A 1 85 ? -12.758 6.137 14.186 1.00 86.50 85 SER A O 1
ATOM 680 N N . THR A 1 86 ? -11.829 4.135 13.799 1.00 88.00 86 THR A N 1
ATOM 681 C CA . THR A 1 86 ? -10.729 4.272 14.768 1.00 88.00 86 THR A CA 1
ATOM 682 C C . THR A 1 86 ? -9.353 4.348 14.122 1.00 88.00 86 THR A C 1
ATOM 684 O O . THR A 1 86 ? -8.449 4.901 14.734 1.00 88.00 86 THR A O 1
ATOM 687 N N . HIS A 1 87 ? -9.195 3.841 12.897 1.00 91.00 87 HIS A N 1
ATOM 688 C CA . HIS A 1 87 ? -7.898 3.733 12.227 1.00 91.00 87 HIS A CA 1
ATOM 689 C C . HIS A 1 87 ? -7.935 4.239 10.785 1.00 91.00 87 HIS A C 1
ATOM 691 O O . HIS A 1 87 ? -9.004 4.326 10.174 1.00 91.00 87 HIS A O 1
ATOM 697 N N . PHE A 1 88 ? -6.768 4.533 10.225 1.00 93.06 88 PHE A N 1
ATOM 698 C CA . PHE A 1 88 ? -6.588 4.888 8.821 1.00 93.06 88 PHE A CA 1
ATOM 699 C C . PHE A 1 88 ? -5.251 4.371 8.289 1.00 93.06 88 PHE A C 1
ATOM 701 O O . PHE A 1 88 ? -4.279 4.262 9.036 1.00 93.06 88 PHE A O 1
ATOM 708 N N . LEU A 1 89 ? -5.204 4.068 6.993 1.00 93.75 89 LEU A N 1
ATOM 709 C CA . LEU A 1 89 ? -3.964 3.688 6.325 1.00 93.75 89 LEU A CA 1
ATOM 710 C C . LEU A 1 89 ? -3.211 4.914 5.816 1.00 93.75 89 LEU A C 1
ATOM 712 O O . LEU A 1 89 ? -3.812 5.815 5.229 1.00 93.75 89 LEU A O 1
ATOM 716 N N . SER A 1 90 ? -1.893 4.895 5.994 1.00 92.50 90 SER A N 1
ATOM 717 C CA . SER A 1 90 ? -0.964 5.812 5.327 1.00 92.50 90 SER A CA 1
ATOM 718 C C . SER A 1 90 ? -0.061 5.037 4.375 1.00 92.50 90 SER A C 1
ATOM 720 O O . SER A 1 90 ? 0.341 3.916 4.684 1.00 92.50 90 SER A O 1
ATOM 722 N N . PHE A 1 91 ? 0.271 5.650 3.239 1.00 90.62 91 PHE A N 1
ATOM 723 C CA . PHE A 1 91 ? 1.105 5.064 2.192 1.00 90.62 91 PHE A CA 1
ATOM 724 C C . PHE A 1 91 ? 2.353 5.921 1.998 1.00 90.62 91 PHE A C 1
ATOM 726 O O . PHE A 1 91 ? 2.257 7.080 1.595 1.00 90.62 91 PHE A O 1
ATOM 733 N N . ILE A 1 92 ? 3.521 5.353 2.283 1.00 89.31 92 ILE A N 1
ATOM 734 C CA . ILE A 1 92 ? 4.812 6.028 2.146 1.00 89.31 92 ILE A CA 1
ATOM 735 C C . ILE A 1 92 ? 5.568 5.373 0.995 1.00 89.31 92 ILE A C 1
ATOM 737 O O . ILE A 1 92 ? 5.890 4.183 1.049 1.00 89.31 92 ILE A O 1
ATOM 741 N N . GLN A 1 93 ? 5.830 6.151 -0.054 1.00 85.81 93 GLN A N 1
ATOM 742 C CA . GLN A 1 93 ? 6.611 5.696 -1.198 1.00 85.81 93 GLN A CA 1
ATOM 743 C C . GLN A 1 93 ? 8.107 5.718 -0.872 1.00 85.81 93 GLN A C 1
ATOM 745 O O . GLN A 1 93 ? 8.629 6.725 -0.396 1.00 85.81 93 GLN A O 1
ATOM 750 N N . GLY A 1 94 ? 8.798 4.623 -1.170 1.00 82.06 94 GLY A N 1
ATOM 751 C CA . GLY A 1 94 ? 10.254 4.534 -1.147 1.00 82.06 94 GLY A CA 1
ATOM 752 C C . GLY A 1 94 ? 10.816 4.190 -2.525 1.00 82.06 94 GLY A C 1
ATOM 753 O O . GLY A 1 94 ? 10.090 4.007 -3.504 1.00 82.06 94 GLY A O 1
ATOM 754 N N . ILE A 1 95 ? 12.142 4.093 -2.619 1.00 82.38 95 ILE A N 1
ATOM 755 C CA . ILE A 1 95 ? 12.793 3.577 -3.828 1.00 82.38 95 ILE A CA 1
ATOM 756 C C . ILE A 1 95 ? 12.466 2.087 -3.920 1.00 82.38 95 ILE A C 1
ATOM 758 O O . ILE A 1 95 ? 12.927 1.316 -3.083 1.00 82.38 95 ILE A O 1
ATOM 762 N N . LYS A 1 96 ? 11.690 1.692 -4.937 1.00 82.12 96 LYS A N 1
ATOM 763 C CA . LYS A 1 96 ? 11.239 0.304 -5.144 1.00 82.12 96 LYS A CA 1
ATOM 764 C C . LYS A 1 96 ? 10.511 -0.308 -3.946 1.00 82.12 96 LYS A C 1
ATOM 766 O O . LYS A 1 96 ? 10.508 -1.526 -3.777 1.00 82.12 96 LYS A O 1
ATOM 771 N N . SER A 1 97 ? 9.891 0.523 -3.117 1.00 87.50 97 SER A N 1
ATOM 772 C CA . SER A 1 97 ? 9.165 0.047 -1.950 1.00 87.50 97 SER A CA 1
ATOM 773 C C . SER A 1 97 ? 7.929 0.880 -1.652 1.00 87.50 97 SER A C 1
ATOM 775 O O . SER A 1 97 ? 7.815 2.050 -2.030 1.00 87.50 97 SER A O 1
ATOM 777 N N . LEU A 1 98 ? 6.987 0.246 -0.965 1.00 89.94 98 LEU A N 1
ATOM 778 C CA . LEU A 1 98 ? 5.799 0.864 -0.406 1.00 89.94 98 LEU A CA 1
ATOM 779 C C . LEU A 1 98 ? 5.692 0.451 1.054 1.00 89.94 98 LEU A C 1
ATOM 781 O O . LEU A 1 98 ? 5.603 -0.735 1.360 1.00 89.94 98 LEU A O 1
ATOM 785 N N . THR A 1 99 ? 5.640 1.432 1.948 1.00 92.06 99 THR A N 1
ATOM 786 C CA . THR A 1 99 ? 5.299 1.193 3.351 1.00 92.06 99 THR A CA 1
ATOM 787 C C . THR A 1 99 ? 3.850 1.582 3.598 1.00 92.06 99 THR A C 1
ATOM 789 O O . THR A 1 99 ? 3.439 2.706 3.306 1.00 92.06 99 THR A O 1
ATOM 792 N N . ILE A 1 100 ? 3.078 0.647 4.140 1.00 94.19 100 ILE A N 1
ATOM 793 C CA . ILE A 1 100 ? 1.673 0.801 4.500 1.00 94.19 100 ILE A CA 1
ATOM 794 C C . ILE A 1 100 ? 1.583 0.767 6.023 1.00 94.19 100 ILE A C 1
ATOM 796 O O . ILE A 1 100 ? 2.025 -0.199 6.637 1.00 94.19 100 ILE A O 1
ATOM 800 N N . ILE A 1 101 ? 1.023 1.811 6.631 1.00 93.81 101 ILE A N 1
ATOM 801 C CA . ILE A 1 101 ? 0.975 1.967 8.094 1.00 93.81 101 ILE A CA 1
ATOM 802 C C . ILE A 1 101 ? -0.475 2.025 8.567 1.00 93.81 101 ILE A C 1
ATOM 804 O O . ILE A 1 101 ? -1.247 2.855 8.080 1.00 93.81 101 ILE A O 1
ATOM 808 N N . ASP A 1 102 ? -0.825 1.193 9.546 1.00 92.69 102 ASP A N 1
ATOM 809 C CA . ASP A 1 102 ? -2.071 1.270 10.308 1.00 92.69 102 ASP A CA 1
ATOM 810 C C . ASP A 1 102 ? -1.947 2.332 11.404 1.00 92.69 102 ASP A C 1
ATOM 812 O O . ASP A 1 102 ? -1.273 2.141 12.412 1.00 92.69 102 ASP A O 1
ATOM 816 N N . ASN A 1 103 ? -2.601 3.473 11.209 1.00 91.38 103 ASN A N 1
ATOM 817 C CA . ASN A 1 103 ? -2.548 4.585 12.148 1.00 91.38 103 ASN A CA 1
ATOM 818 C C . ASN A 1 103 ? -3.814 4.628 12.998 1.00 91.38 103 ASN A C 1
ATOM 820 O O . ASN A 1 103 ? -4.927 4.573 12.472 1.00 91.38 103 ASN A O 1
ATOM 824 N N . LEU A 1 104 ? -3.653 4.818 14.307 1.00 89.25 104 LEU A N 1
ATOM 825 C CA . LEU A 1 104 ? -4.754 5.102 15.223 1.00 89.25 104 LEU A CA 1
ATOM 826 C C . LEU A 1 104 ? -5.147 6.584 15.123 1.00 89.25 104 LEU A C 1
ATOM 828 O O . LEU A 1 104 ? -4.299 7.477 15.126 1.00 89.25 104 LEU A O 1
ATOM 832 N N . ARG A 1 105 ? -6.448 6.877 15.065 1.00 86.12 105 ARG A N 1
ATOM 833 C CA . ARG A 1 105 ? -6.936 8.259 15.139 1.00 86.12 105 ARG A CA 1
ATOM 834 C C . ARG A 1 105 ? -6.672 8.841 16.523 1.00 86.12 105 ARG A C 1
ATOM 836 O O . ARG A 1 105 ? -6.915 8.191 17.537 1.00 86.12 105 ARG A O 1
ATOM 843 N N . LYS A 1 106 ? -6.265 10.111 16.570 1.00 82.62 106 LYS A N 1
ATOM 844 C CA . LYS A 1 106 ? -6.134 10.853 17.828 1.00 82.62 106 LYS A CA 1
ATOM 845 C C . LYS A 1 106 ? -7.461 10.805 18.600 1.00 82.62 106 LYS A C 1
ATOM 847 O O . LYS A 1 106 ? -8.494 11.199 18.066 1.00 82.62 106 LYS A O 1
ATOM 852 N N . GLY A 1 107 ? -7.418 10.308 19.836 1.00 78.25 107 GLY A N 1
ATOM 853 C CA . GLY A 1 107 ? -8.591 10.169 20.708 1.00 78.25 107 GLY A CA 1
ATOM 854 C C . GLY A 1 107 ? -9.402 8.879 20.526 1.00 78.25 107 GLY A C 1
ATOM 855 O O . GLY A 1 107 ? -10.379 8.682 21.243 1.00 78.25 107 GLY A O 1
ATOM 856 N N . ALA A 1 108 ? -9.018 7.983 19.612 1.00 76.88 108 ALA A N 1
ATOM 857 C CA . ALA A 1 108 ? -9.624 6.659 19.528 1.00 76.88 108 ALA A CA 1
ATOM 858 C C . ALA A 1 108 ? -9.008 5.716 20.571 1.00 76.88 108 ALA A C 1
ATOM 860 O O . ALA A 1 108 ? -7.790 5.622 20.689 1.00 76.88 108 ALA A O 1
ATOM 861 N N . VAL A 1 109 ? -9.850 4.975 21.293 1.00 69.31 109 VAL A N 1
ATOM 862 C CA . VAL A 1 109 ? -9.409 3.875 22.160 1.00 69.31 109 VAL A CA 1
ATOM 863 C C . VAL A 1 109 ? -9.505 2.572 21.358 1.00 69.31 109 VAL A C 1
ATOM 865 O O . VAL A 1 109 ? -10.600 2.241 20.884 1.00 69.31 109 VAL A O 1
ATOM 868 N N . PRO A 1 110 ? -8.404 1.824 21.161 1.00 63.53 110 PRO A N 1
ATOM 869 C CA . PRO A 1 110 ? -8.463 0.551 20.459 1.00 63.53 110 PRO A CA 1
ATOM 870 C C . PRO A 1 110 ? -9.310 -0.438 21.270 1.00 63.53 110 PRO A C 1
ATOM 872 O O . PRO A 1 110 ? -8.979 -0.788 22.397 1.00 63.53 110 PRO A O 1
ATOM 875 N N . LYS A 1 111 ? -10.436 -0.891 20.701 1.00 58.25 111 LYS A N 1
ATOM 876 C CA . LYS A 1 111 ? -11.402 -1.749 21.415 1.00 58.25 111 LYS A CA 1
ATOM 877 C C . LYS A 1 111 ? -10.891 -3.166 21.721 1.00 58.25 111 LYS A C 1
ATOM 879 O O . LYS A 1 111 ? -11.569 -3.864 22.463 1.00 58.25 111 LYS A O 1
ATOM 884 N N . ARG A 1 112 ? -9.746 -3.590 21.168 1.00 57.50 112 ARG A N 1
ATOM 885 C CA . ARG A 1 112 ? -9.020 -4.847 21.454 1.00 57.50 112 ARG A CA 1
ATOM 886 C C . ARG A 1 112 ? -7.641 -4.782 20.786 1.00 57.50 112 ARG A C 1
ATOM 888 O O . ARG A 1 112 ? -7.542 -4.470 19.606 1.00 57.50 112 ARG A O 1
ATOM 895 N N . GLU A 1 113 ? -6.585 -5.076 21.537 1.00 52.94 113 GLU A N 1
ATOM 896 C CA . GLU A 1 113 ? -5.178 -4.946 21.117 1.00 52.94 113 GLU A CA 1
ATOM 897 C C . GLU A 1 113 ? -4.604 -6.149 20.345 1.00 52.94 113 GLU A C 1
ATOM 899 O O . GLU A 1 113 ? -3.415 -6.138 20.015 1.00 52.94 113 GLU A O 1
ATOM 904 N N . LYS A 1 114 ? -5.409 -7.192 20.092 1.00 49.03 114 LYS A N 1
ATOM 905 C CA . LYS A 1 114 ? -4.912 -8.532 19.729 1.00 49.03 114 LYS A CA 1
ATOM 906 C C . LYS A 1 114 ? -4.961 -8.912 18.250 1.00 49.03 114 LYS A C 1
ATOM 908 O O . LYS A 1 114 ? -4.443 -9.970 17.913 1.00 49.03 114 LYS A O 1
ATOM 913 N N . ASP A 1 115 ? -5.493 -8.076 17.370 1.00 58.38 115 ASP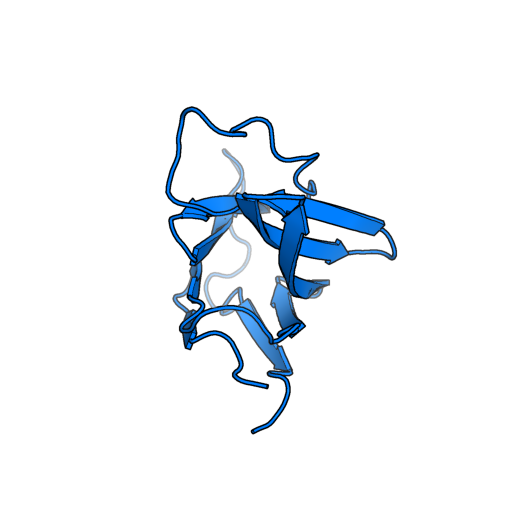 A N 1
ATOM 914 C CA . ASP A 1 115 ? -5.591 -8.454 15.961 1.00 58.38 115 ASP A CA 1
ATOM 915 C C . ASP A 1 115 ? -4.393 -7.901 15.187 1.00 58.38 115 ASP A C 1
ATOM 917 O O . ASP A 1 115 ? -4.173 -6.689 15.147 1.00 58.38 115 ASP A O 1
ATOM 921 N N . ILE A 1 116 ? -3.608 -8.798 14.583 1.00 60.38 116 ILE A N 1
ATOM 922 C CA . ILE A 1 116 ? -2.655 -8.433 13.532 1.00 60.38 116 ILE A CA 1
ATOM 923 C C . ILE A 1 116 ? -3.467 -7.687 12.470 1.00 60.38 116 ILE A C 1
ATOM 925 O O . ILE A 1 116 ? -4.394 -8.249 11.886 1.00 60.38 116 ILE A O 1
ATOM 929 N N . ALA A 1 117 ? -3.168 -6.402 12.266 1.00 76.94 117 ALA A N 1
ATOM 930 C CA . ALA A 1 117 ? -3.989 -5.548 11.414 1.00 76.94 117 ALA A CA 1
ATOM 931 C C . ALA A 1 117 ? -3.911 -5.955 9.939 1.00 76.94 117 ALA A C 1
ATOM 933 O O . ALA A 1 117 ? -4.865 -5.709 9.204 1.00 76.94 117 ALA A O 1
ATOM 934 N N . PHE A 1 118 ? -2.798 -6.570 9.532 1.00 85.06 118 PHE A N 1
ATOM 935 C CA . PHE A 1 118 ? -2.512 -6.991 8.167 1.00 85.06 118 PHE A CA 1
ATOM 936 C C . PHE A 1 118 ? -2.504 -8.511 8.054 1.00 85.06 118 PHE A C 1
ATOM 938 O O . PHE A 1 118 ? -1.759 -9.197 8.749 1.00 85.06 118 PHE A O 1
ATOM 945 N N . LYS A 1 119 ? -3.279 -9.040 7.114 1.00 87.88 119 LYS A N 1
ATOM 946 C CA . LYS A 1 119 ? -3.239 -10.455 6.749 1.00 87.88 119 LYS A CA 1
ATOM 947 C C . LYS A 1 119 ? -3.008 -10.576 5.253 1.00 87.88 119 LYS A C 1
ATOM 949 O O . LYS A 1 119 ? -3.782 -10.029 4.473 1.00 87.88 119 LYS A O 1
ATOM 954 N N . VAL A 1 120 ? -1.969 -11.294 4.838 1.00 86.69 120 VAL A N 1
ATOM 955 C CA . VAL A 1 120 ? -1.770 -11.603 3.416 1.00 86.69 120 VAL A CA 1
ATOM 956 C C 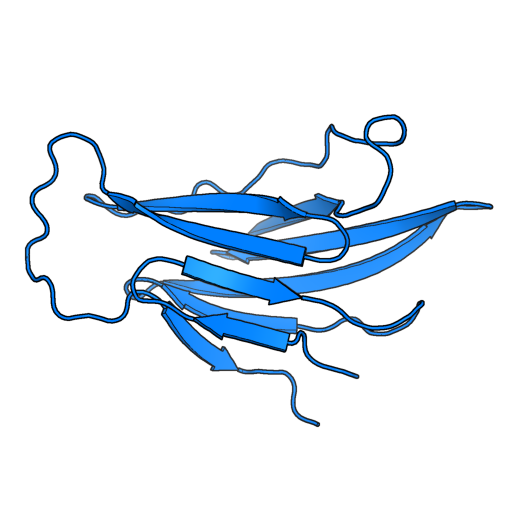. VAL A 1 120 ? -2.843 -12.594 2.984 1.00 86.69 120 VAL A C 1
ATOM 958 O O . VAL A 1 120 ? -3.054 -13.613 3.638 1.00 86.69 120 VAL A O 1
ATOM 961 N N . VAL A 1 121 ? -3.551 -12.264 1.908 1.00 84.38 121 VAL A N 1
ATOM 962 C CA . VAL A 1 121 ? -4.622 -13.099 1.344 1.00 84.38 121 VAL A CA 1
ATOM 963 C C . VAL A 1 121 ? -4.135 -13.801 0.087 1.00 84.38 121 VAL A C 1
ATOM 965 O O . VAL A 1 121 ? -4.472 -14.959 -0.135 1.00 84.38 121 VAL A O 1
ATOM 968 N N . LYS A 1 122 ? -3.333 -13.111 -0.731 1.00 77.94 122 LYS A N 1
ATOM 969 C CA . LYS A 1 122 ? -2.710 -13.691 -1.917 1.00 77.94 122 LYS A CA 1
ATOM 970 C C . LYS A 1 122 ? -1.400 -12.983 -2.240 1.00 77.94 122 LYS A C 1
ATOM 972 O O . LYS A 1 122 ? -1.386 -11.772 -2.465 1.00 77.94 122 LYS A O 1
ATOM 977 N N . THR A 1 123 ? -0.337 -13.762 -2.351 1.00 63.38 123 THR A N 1
ATOM 978 C CA . THR A 1 123 ? 0.819 -13.449 -3.193 1.00 63.38 123 THR A CA 1
ATOM 979 C C . THR A 1 123 ? 0.576 -14.117 -4.550 1.00 63.38 123 THR A C 1
ATOM 981 O O . THR A 1 123 ? 0.105 -15.254 -4.566 1.00 63.38 123 THR A O 1
ATOM 984 N N . PRO A 1 124 ? 0.777 -13.449 -5.697 1.00 54.78 124 PRO A N 1
ATOM 985 C CA . PRO A 1 124 ? 0.781 -14.128 -6.984 1.00 54.78 124 PRO A CA 1
ATOM 986 C C . PRO A 1 124 ? 1.888 -15.178 -6.903 1.00 54.78 124 PRO A C 1
ATOM 988 O O . PRO A 1 124 ? 3.028 -14.846 -6.584 1.00 54.78 124 PRO A O 1
ATOM 991 N N . GLU A 1 125 ? 1.476 -16.433 -7.037 1.00 51.53 125 GLU A N 1
ATOM 992 C CA . GLU A 1 125 ? 2.293 -17.621 -6.812 1.00 51.53 125 GLU A CA 1
ATOM 993 C C . GLU A 1 125 ? 3.544 -17.621 -7.704 1.00 51.53 125 GLU A C 1
ATOM 995 O O . GLU A 1 125 ? 3.531 -17.069 -8.811 1.00 51.53 125 GLU A O 1
ATOM 1000 N N . GLU A 1 126 ? 4.611 -18.208 -7.153 1.00 40.50 126 GLU A N 1
ATOM 1001 C CA . GLU A 1 126 ? 5.819 -18.652 -7.859 1.00 40.50 126 GLU A CA 1
ATOM 1002 C C . GLU A 1 126 ? 5.495 -19.558 -9.054 1.00 40.50 126 GLU A C 1
ATOM 1004 O O . GLU A 1 126 ? 4.533 -20.357 -8.960 1.00 40.50 126 GLU A O 1
#

Secondary structure (DSSP, 8-state):
-PPPEEEE-SSEEEEE--SSS----EEEEEETTEEEEEEEEEEEETTEEEEEEEEEETTEEEEEE-SS-TTS-----PPP--B-SSEEEEEEEETTEEEEEEEEPTTPPPS-S---SEEEEEPPP-

Radius of gyration: 15.14 Å; chains: 1; bounding box: 29×34×46 Å

Sequence (126 aa):
MHPPEHEITKDKLVLTWHGKGDNLSDFIFEWRGKLIQVKYGVNALYKSTTETVTIVFRNKSYSFGIGRSSAGGGRFGNQPRIETSTHFLSFIQGIKSLTIIDNLRKGAVPKREKDIAFKVVKTPEE

Organism: NCBI:txid2812953

Foldseek 3Di:
DDAFDWDADLWKIKTADDDDDDDFWKWWKAFPNFIKIKTWHWDDDDPDIWIKIWIAGPNDIWIFTAADDPPPGVPGTDDDFADDPFWTWDWDGYHRMIMIGTGGDVPHDDPDSPDSRMDTPDGPDD

pLDDT: mean 77.51, std 15.63, range [38.03, 94.25]